Protein AF-A0A537FB95-F1 (afdb_monomer)

pLDDT: mean 81.76, std 17.13, range [34.06, 96.5]

Radius of gyration: 14.42 Å; Cα contacts (8 Å, |Δi|>4): 187; chains: 1; bounding box: 33×43×42 Å

Secondary structure (DSSP, 8-state):
--PPPPP--------SSHHHHHHHHHHH--TTEEEEEEETTEEEEEEE-SSS-EEEEEEEETT-TTHHHHHHHHHHTT-EEEEEETTEEEEEEEGGGTT-S-HHHHHHHHHHHHHHHHHHHS------

Mean predicted aligned error: 7.91 Å

Structure (mmCIF, N/CA/C/O backbone):
data_AF-A0A537FB95-F1
#
_entry.id   AF-A0A537FB95-F1
#
loop_
_atom_site.group_PDB
_atom_site.id
_atom_site.type_symbol
_atom_site.label_atom_id
_atom_site.label_alt_id
_atom_site.label_comp_id
_atom_site.label_asym_id
_atom_site.label_entity_id
_atom_site.label_seq_id
_atom_site.pdbx_PDB_ins_code
_atom_site.Cartn_x
_atom_site.Cartn_y
_atom_site.Cartn_z
_atom_site.occupancy
_atom_site.B_iso_or_equiv
_atom_site.auth_seq_id
_atom_site.auth_comp_id
_atom_site.auth_asym_id
_atom_site.auth_atom_id
_atom_site.pdbx_PDB_model_num
ATOM 1 N N . MET A 1 1 ? 10.065 -30.713 5.400 1.00 34.56 1 MET A N 1
ATOM 2 C CA . MET A 1 1 ? 9.321 -29.699 6.174 1.00 34.56 1 MET A CA 1
ATOM 3 C C . MET A 1 1 ? 9.896 -28.356 5.776 1.00 34.56 1 MET A C 1
ATOM 5 O O . MET A 1 1 ? 11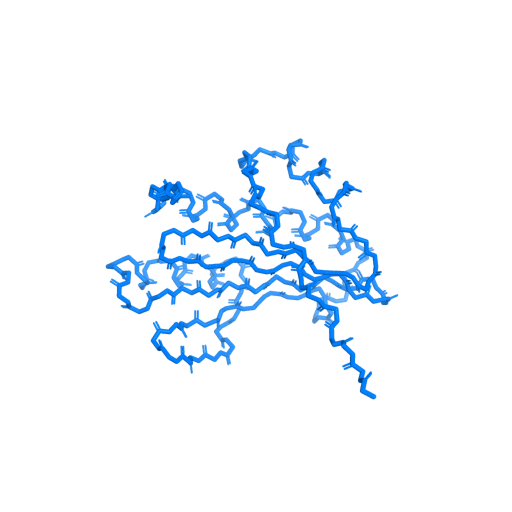.070 -28.134 6.027 1.00 34.56 1 MET A O 1
ATOM 9 N N . THR A 1 2 ? 9.142 -27.541 5.043 1.00 37.44 2 THR A N 1
ATOM 10 C CA . THR A 1 2 ? 9.628 -26.261 4.509 1.00 37.44 2 THR A CA 1
ATOM 11 C C . THR A 1 2 ? 9.070 -25.160 5.401 1.00 37.44 2 THR A C 1
ATOM 13 O O . THR A 1 2 ? 7.878 -24.866 5.331 1.00 37.44 2 THR A O 1
ATOM 16 N N . GLU A 1 3 ? 9.890 -24.610 6.298 1.00 35.88 3 GLU A N 1
ATOM 17 C CA . GLU A 1 3 ? 9.518 -23.422 7.072 1.00 35.88 3 GLU A CA 1
ATOM 18 C C . GLU A 1 3 ? 9.286 -22.257 6.102 1.00 35.88 3 GLU A C 1
ATOM 20 O O . GLU A 1 3 ? 10.181 -2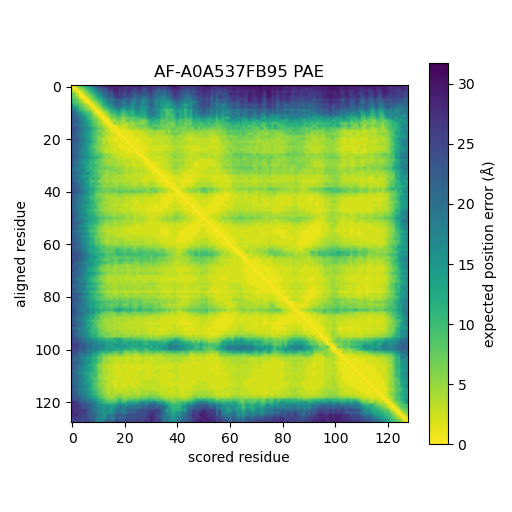1.860 5.355 1.00 35.88 3 GLU A O 1
ATOM 25 N N . LYS A 1 4 ? 8.054 -21.733 6.078 1.00 43.47 4 LYS A N 1
ATOM 26 C CA . LYS A 1 4 ? 7.747 -20.458 5.424 1.00 43.47 4 LYS A CA 1
ATOM 27 C C . LYS A 1 4 ? 8.562 -19.363 6.127 1.00 43.47 4 LYS A C 1
ATOM 29 O O . LYS A 1 4 ? 8.512 -19.310 7.358 1.00 43.47 4 LYS A O 1
ATOM 34 N N . PRO A 1 5 ? 9.261 -18.478 5.396 1.00 37.59 5 PRO A N 1
ATOM 35 C CA . PRO A 1 5 ? 9.923 -17.340 6.016 1.00 37.59 5 PRO A CA 1
ATOM 36 C C . PRO A 1 5 ? 8.860 -16.499 6.727 1.00 37.59 5 PRO A C 1
ATOM 38 O O . PRO A 1 5 ? 7.864 -16.099 6.121 1.00 37.59 5 PRO A O 1
ATOM 41 N N . ARG A 1 6 ? 9.035 -16.297 8.036 1.00 44.09 6 ARG A N 1
ATOM 42 C CA . ARG A 1 6 ? 8.198 -15.366 8.795 1.00 44.09 6 ARG A CA 1
ATOM 43 C C . ARG A 1 6 ? 8.489 -13.958 8.270 1.00 44.09 6 ARG A C 1
ATOM 45 O O . ARG A 1 6 ? 9.667 -13.633 8.120 1.00 44.09 6 ARG A O 1
ATOM 52 N N . PRO A 1 7 ? 7.464 -13.142 7.977 1.00 45.53 7 PRO A N 1
ATOM 53 C CA . PRO A 1 7 ? 7.691 -11.736 7.695 1.00 45.53 7 PRO A CA 1
ATOM 54 C C . PRO A 1 7 ? 8.378 -11.119 8.914 1.00 45.53 7 PRO A C 1
ATOM 56 O O . PRO A 1 7 ? 7.994 -11.381 10.057 1.00 45.53 7 PRO A O 1
ATOM 59 N N . ASP A 1 8 ? 9.442 -10.365 8.664 1.00 46.44 8 ASP A N 1
ATOM 60 C CA . ASP A 1 8 ? 10.161 -9.622 9.690 1.00 46.44 8 ASP A CA 1
ATOM 61 C C . ASP A 1 8 ? 9.203 -8.539 10.217 1.00 46.44 8 ASP A C 1
ATOM 63 O O . ASP A 1 8 ? 9.050 -7.470 9.626 1.00 46.44 8 ASP A O 1
ATOM 67 N N . ASN A 1 9 ? 8.466 -8.850 11.289 1.00 43.25 9 ASN A N 1
ATOM 68 C CA . ASN A 1 9 ? 7.465 -7.971 11.907 1.00 43.25 9 ASN A CA 1
ATOM 69 C C . ASN A 1 9 ? 8.149 -6.875 12.740 1.00 43.25 9 ASN A C 1
ATOM 71 O O . ASN A 1 9 ? 7.911 -6.719 13.939 1.00 43.25 9 ASN A O 1
ATOM 75 N N . ARG A 1 10 ? 9.047 -6.114 12.114 1.00 49.00 10 ARG A N 1
ATOM 76 C CA . ARG A 1 10 ? 9.677 -4.964 12.749 1.00 49.00 10 ARG A CA 1
ATOM 77 C C . ARG A 1 10 ? 8.677 -3.811 12.729 1.00 49.00 10 ARG A C 1
ATOM 79 O O . ARG A 1 10 ? 8.295 -3.334 11.667 1.00 49.00 10 ARG A O 1
ATOM 86 N N . LEU A 1 11 ? 8.247 -3.368 13.909 1.00 49.16 11 LEU A N 1
ATOM 87 C CA . LEU A 1 11 ? 7.416 -2.173 14.057 1.00 49.16 11 LEU A CA 1
ATOM 88 C C . LEU A 1 11 ? 8.256 -0.950 13.669 1.00 49.16 11 LEU A C 1
ATOM 90 O O . LEU A 1 11 ? 9.051 -0.457 14.468 1.00 49.16 11 LEU A O 1
ATOM 94 N N . VAL A 1 12 ? 8.129 -0.496 12.423 1.00 56.56 12 VAL A N 1
ATOM 95 C CA . VAL A 1 12 ? 8.814 0.707 11.946 1.00 56.56 12 VAL A CA 1
ATOM 96 C C . VAL A 1 12 ? 7.873 1.896 12.090 1.00 56.56 12 VAL A C 1
ATOM 98 O O . VAL A 1 12 ? 6.834 1.971 11.439 1.00 56.56 12 VAL A O 1
ATOM 101 N N . GLN A 1 13 ? 8.239 2.841 12.954 1.00 62.62 13 GLN A N 1
ATOM 102 C CA . GLN A 1 13 ? 7.624 4.163 12.954 1.00 62.62 13 GLN A CA 1
ATOM 103 C C . GLN A 1 13 ? 8.288 4.987 11.858 1.00 62.62 13 GLN A C 1
ATOM 105 O O . GLN A 1 13 ? 9.461 5.335 11.975 1.00 62.62 13 GLN A O 1
ATOM 110 N N . ILE A 1 14 ? 7.542 5.272 10.793 1.00 67.12 14 ILE A N 1
ATOM 111 C CA . ILE A 1 14 ? 8.014 6.139 9.717 1.00 67.12 14 ILE A CA 1
ATOM 112 C C . ILE A 1 14 ? 7.298 7.480 9.867 1.00 67.12 14 ILE A C 1
ATOM 114 O O . ILE A 1 14 ? 6.067 7.533 9.737 1.00 67.12 14 ILE A O 1
ATOM 118 N N . PRO A 1 15 ? 8.027 8.560 10.181 1.00 75.00 15 PRO A N 1
ATOM 119 C CA . PRO A 1 15 ? 7.483 9.901 10.062 1.00 75.00 15 PRO A CA 1
ATOM 120 C C . PRO A 1 15 ? 6.961 10.122 8.630 1.00 75.00 15 PRO A C 1
ATOM 122 O O . PRO A 1 15 ? 7.607 9.685 7.676 1.00 75.00 15 PRO A O 1
ATOM 125 N N . PRO A 1 16 ? 5.798 10.770 8.447 1.00 75.81 16 PRO A N 1
ATOM 126 C CA . PRO A 1 16 ? 5.190 10.975 7.137 1.00 75.81 16 PRO A CA 1
ATOM 127 C C . PRO A 1 16 ? 5.859 12.171 6.442 1.00 75.81 16 PRO A C 1
ATOM 129 O O . PRO A 1 16 ? 5.197 13.139 6.070 1.00 75.81 16 PRO A O 1
ATOM 132 N N . ASP A 1 17 ? 7.184 12.143 6.326 1.00 85.25 17 ASP A N 1
ATOM 133 C CA . ASP A 1 17 ? 7.965 13.130 5.592 1.00 85.25 17 ASP A CA 1
ATOM 134 C C . ASP A 1 17 ? 8.754 12.452 4.462 1.00 85.25 17 ASP A C 1
ATOM 136 O O . ASP A 1 17 ? 9.161 11.296 4.608 1.00 85.25 17 ASP A O 1
ATOM 140 N N . PRO A 1 18 ? 8.984 13.144 3.333 1.00 82.56 18 PRO A N 1
ATOM 141 C CA . PRO A 1 18 ? 9.613 12.535 2.165 1.00 82.56 18 PRO A CA 1
ATOM 142 C C . PRO A 1 18 ? 10.971 11.881 2.455 1.00 82.56 18 PRO A C 1
ATOM 144 O O . PRO A 1 18 ? 11.228 10.782 1.975 1.00 82.56 18 PRO A O 1
ATOM 147 N N . ALA A 1 19 ? 11.823 12.509 3.273 1.00 85.69 19 ALA A N 1
ATOM 148 C CA . ALA A 1 19 ? 13.166 11.996 3.538 1.00 85.69 19 ALA A CA 1
ATOM 149 C C . ALA A 1 19 ? 13.127 10.700 4.361 1.00 85.69 19 ALA A C 1
ATOM 151 O O . ALA A 1 19 ? 13.868 9.757 4.073 1.00 85.69 19 ALA A O 1
ATOM 152 N N . SER A 1 20 ? 12.233 10.627 5.349 1.00 86.56 20 SER A N 1
ATOM 153 C CA . SER A 1 20 ? 12.001 9.411 6.130 1.00 86.56 20 SER A CA 1
ATOM 154 C C . SER A 1 20 ? 11.446 8.273 5.275 1.00 86.56 20 SER A C 1
ATOM 156 O O . SER A 1 20 ? 11.871 7.130 5.444 1.00 86.56 20 SER A O 1
ATOM 158 N N . ILE A 1 21 ? 10.541 8.571 4.335 1.00 86.69 21 ILE A N 1
ATOM 159 C CA . ILE A 1 21 ? 9.975 7.574 3.416 1.00 86.69 21 ILE A CA 1
ATOM 160 C C . ILE A 1 21 ? 11.043 7.017 2.484 1.00 86.69 21 ILE A C 1
ATOM 162 O O . ILE A 1 21 ? 11.206 5.799 2.429 1.00 86.69 21 ILE A O 1
ATOM 166 N N . THR A 1 22 ? 11.802 7.878 1.804 1.00 86.75 22 THR A N 1
ATOM 167 C CA . THR A 1 22 ? 12.880 7.440 0.909 1.00 86.75 22 THR A CA 1
ATOM 168 C C . THR A 1 22 ? 13.914 6.612 1.677 1.00 86.75 22 THR A C 1
ATOM 170 O O . THR A 1 22 ? 14.263 5.512 1.256 1.00 86.75 22 THR A O 1
ATOM 173 N N . SER A 1 23 ? 14.335 7.069 2.863 1.00 88.50 23 SER A N 1
ATOM 174 C CA . SER A 1 23 ? 15.266 6.323 3.720 1.00 88.50 23 SER A CA 1
ATOM 175 C C . SER A 1 23 ? 14.708 4.958 4.140 1.00 88.50 23 SER A C 1
ATOM 177 O O . SER A 1 23 ? 15.399 3.941 4.065 1.00 88.50 23 SER A O 1
ATOM 179 N N . PHE A 1 24 ? 13.436 4.891 4.539 1.00 87.75 24 PHE A N 1
ATOM 180 C CA . PHE A 1 24 ? 12.778 3.630 4.874 1.00 87.75 24 PHE A CA 1
ATOM 181 C C . PHE A 1 24 ? 12.731 2.673 3.679 1.00 87.75 24 PHE A C 1
ATOM 183 O O . PHE A 1 24 ? 13.095 1.505 3.816 1.00 87.75 24 PHE A O 1
ATOM 190 N N . VAL A 1 25 ? 12.324 3.168 2.511 1.00 86.94 25 VAL A N 1
ATOM 191 C CA . VAL A 1 25 ? 12.241 2.390 1.274 1.00 86.94 25 VAL A CA 1
ATOM 192 C C . VAL A 1 25 ? 13.609 1.813 0.910 1.00 86.94 25 VAL A C 1
ATOM 194 O O . VAL A 1 25 ? 13.724 0.612 0.672 1.00 86.94 25 VAL A O 1
ATOM 197 N N . GLU A 1 26 ? 14.662 2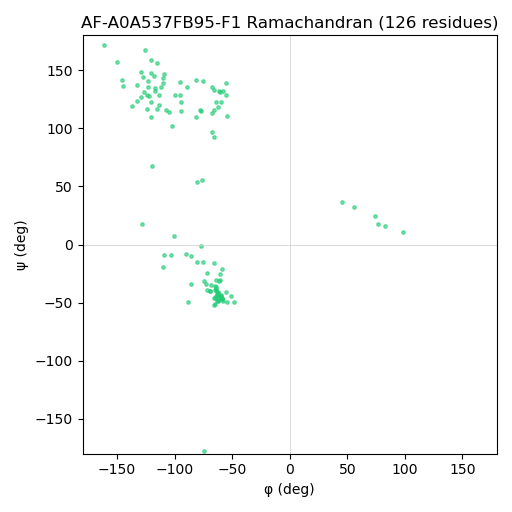.627 0.952 1.00 88.31 26 GLU A N 1
ATOM 198 C CA . GLU A 1 26 ? 16.024 2.207 0.608 1.00 88.31 26 GLU A CA 1
ATOM 199 C C . GLU A 1 26 ? 16.632 1.222 1.608 1.00 88.31 26 GLU A C 1
ATOM 201 O O . GLU A 1 26 ? 17.391 0.328 1.228 1.00 88.31 26 GLU A O 1
ATOM 206 N N . THR A 1 27 ? 16.306 1.367 2.892 1.00 87.31 27 THR A N 1
ATOM 207 C CA . THR A 1 27 ? 16.882 0.528 3.951 1.00 87.31 27 THR A CA 1
ATOM 208 C C . THR A 1 27 ? 16.127 -0.778 4.158 1.00 87.31 27 THR A C 1
ATOM 210 O O . THR A 1 27 ? 16.744 -1.795 4.489 1.00 87.31 27 THR A O 1
ATOM 213 N N . SER A 1 28 ? 14.806 -0.761 3.980 1.00 84.88 28 SER A N 1
ATOM 214 C CA . SER A 1 28 ? 13.919 -1.835 4.438 1.00 84.88 28 SER A CA 1
ATOM 215 C C . SER A 1 28 ? 13.323 -2.656 3.301 1.00 84.88 28 SER A C 1
ATOM 217 O O . SER A 1 28 ? 12.900 -3.784 3.543 1.00 84.88 28 SER A O 1
ATOM 219 N N . ILE A 1 29 ? 13.302 -2.137 2.069 1.00 87.44 29 ILE A N 1
ATOM 220 C CA . ILE A 1 29 ? 12.627 -2.793 0.949 1.00 87.44 29 ILE A CA 1
ATOM 221 C C . ILE A 1 29 ? 13.646 -3.210 -0.104 1.00 87.44 29 ILE A C 1
ATOM 223 O O . ILE A 1 29 ? 14.329 -2.402 -0.726 1.00 87.44 29 ILE A O 1
ATOM 227 N N . ARG A 1 30 ? 13.736 -4.522 -0.313 1.00 90.62 30 ARG A N 1
ATOM 228 C CA . ARG A 1 30 ? 14.559 -5.150 -1.351 1.00 90.62 30 ARG A CA 1
ATOM 229 C C . ARG A 1 30 ? 13.679 -5.877 -2.375 1.00 90.62 30 ARG A C 1
ATOM 231 O O . ARG A 1 30 ? 12.576 -6.299 -2.024 1.00 90.62 30 ARG A O 1
ATOM 238 N N . PRO A 1 31 ? 14.157 -6.095 -3.611 1.00 91.69 31 PRO A N 1
ATOM 239 C CA . PRO A 1 31 ? 13.427 -6.892 -4.591 1.00 91.69 31 PRO A CA 1
ATOM 240 C C . PRO A 1 31 ? 13.077 -8.293 -4.073 1.00 91.69 31 PRO A C 1
ATOM 242 O O . PRO A 1 31 ? 13.937 -9.026 -3.580 1.00 91.69 31 PRO A O 1
ATOM 245 N N . GLY A 1 32 ? 11.805 -8.668 -4.187 1.00 89.94 32 GLY A N 1
ATOM 246 C CA . GLY A 1 32 ? 11.246 -9.911 -3.659 1.00 89.94 32 GLY A CA 1
ATOM 247 C C . GLY A 1 32 ? 10.996 -9.923 -2.147 1.00 89.94 32 GLY A C 1
ATOM 248 O O . GLY A 1 32 ? 10.874 -11.011 -1.583 1.00 89.94 32 GLY A O 1
ATOM 249 N N . SER A 1 33 ? 10.942 -8.762 -1.489 1.00 87.50 33 SER A N 1
ATOM 250 C CA . SER A 1 33 ? 10.672 -8.645 -0.050 1.00 87.50 33 SER A CA 1
ATOM 251 C C . SER A 1 33 ? 9.427 -7.811 0.237 1.00 87.50 33 SER A C 1
ATOM 253 O O . SER A 1 33 ? 8.983 -7.016 -0.594 1.00 87.50 33 SER A O 1
ATOM 255 N N . SER A 1 34 ? 8.866 -8.006 1.429 1.00 87.69 34 SER A N 1
ATOM 256 C CA . SER A 1 34 ? 7.714 -7.260 1.925 1.00 87.69 34 SER A CA 1
ATOM 257 C C . SER A 1 34 ? 7.996 -6.670 3.298 1.00 87.69 34 SER A C 1
ATOM 259 O O . SER A 1 34 ? 8.583 -7.349 4.141 1.00 87.69 34 SER A O 1
ATOM 261 N N . VAL A 1 35 ? 7.476 -5.477 3.556 1.00 89.56 35 VAL A N 1
ATOM 262 C CA . VAL A 1 35 ? 7.422 -4.878 4.892 1.00 89.56 35 VAL A CA 1
ATOM 263 C C . VAL A 1 35 ? 5.967 -4.665 5.285 1.00 89.56 35 VAL A C 1
ATOM 265 O O . VAL A 1 35 ? 5.125 -4.371 4.437 1.00 89.56 35 VAL A O 1
ATOM 268 N N . MET A 1 36 ? 5.656 -4.828 6.568 1.00 87.50 36 MET A N 1
ATOM 269 C CA . MET A 1 36 ? 4.324 -4.594 7.115 1.00 87.50 36 MET A CA 1
ATOM 270 C C . MET A 1 36 ? 4.390 -3.570 8.247 1.00 87.50 36 MET A C 1
ATOM 272 O O . MET A 1 36 ? 5.246 -3.650 9.123 1.00 87.50 36 MET A O 1
ATOM 276 N N . LEU A 1 37 ? 3.460 -2.624 8.230 1.00 85.81 37 LEU A N 1
ATOM 277 C CA . LEU A 1 37 ? 3.244 -1.606 9.246 1.00 85.81 37 LEU A CA 1
ATOM 278 C C . LEU A 1 37 ? 1.856 -1.826 9.849 1.00 85.81 37 LEU A C 1
ATOM 280 O O . LEU A 1 37 ? 0.874 -2.004 9.125 1.00 85.81 37 LEU A O 1
ATOM 284 N N . ALA A 1 38 ? 1.769 -1.819 11.174 1.00 85.38 38 ALA A N 1
ATOM 285 C CA . ALA A 1 38 ? 0.515 -1.981 11.899 1.00 85.38 38 ALA A CA 1
ATOM 286 C C . ALA A 1 38 ? 0.119 -0.666 12.583 1.00 85.38 38 ALA A C 1
ATOM 288 O O . ALA A 1 38 ? 0.954 0.025 13.165 1.00 85.38 38 ALA A O 1
ATOM 289 N N . PHE A 1 39 ? -1.170 -0.349 12.524 1.00 82.56 39 PHE A N 1
ATOM 290 C CA . PHE A 1 39 ? -1.827 0.786 13.168 1.00 82.56 39 PHE A CA 1
ATOM 291 C C . PHE A 1 39 ? -2.996 0.260 14.012 1.00 82.56 39 PHE A C 1
ATOM 293 O O . PHE A 1 39 ? -3.404 -0.888 13.858 1.00 82.56 39 PHE A O 1
ATOM 300 N N . SER A 1 40 ? -3.563 1.098 14.888 1.00 77.56 40 SER A N 1
ATOM 301 C CA . SER A 1 40 ? -4.653 0.691 15.797 1.00 77.56 40 SER A CA 1
ATOM 302 C C . SER A 1 40 ? -5.821 0.002 15.080 1.00 77.56 40 SER A C 1
ATOM 304 O O . SER A 1 40 ? -6.301 -1.041 15.513 1.00 77.56 40 SER A O 1
ATOM 306 N N . GLU A 1 41 ? -6.241 0.568 13.946 1.00 83.62 41 GLU A N 1
ATOM 307 C CA . GLU A 1 41 ? -7.400 0.101 13.178 1.00 83.62 41 GLU A CA 1
ATOM 308 C C . GLU A 1 41 ? -7.067 -0.121 11.695 1.00 83.62 41 GLU A C 1
ATOM 310 O O . GLU A 1 41 ? -7.963 -0.163 10.847 1.00 83.62 41 GLU A O 1
ATOM 315 N N . ALA A 1 42 ? -5.775 -0.228 11.371 1.00 87.75 42 ALA A N 1
ATOM 316 C CA . ALA A 1 42 ? -5.312 -0.414 10.005 1.00 87.75 42 ALA A CA 1
ATOM 317 C C . ALA A 1 42 ? -4.004 -1.209 9.935 1.00 87.75 42 ALA A C 1
ATOM 319 O O . ALA A 1 42 ? -3.203 -1.223 10.863 1.00 87.75 42 ALA A O 1
ATOM 320 N N . THR A 1 43 ? -3.748 -1.832 8.795 1.00 90.25 43 THR A N 1
ATOM 321 C CA . THR A 1 43 ? -2.458 -2.424 8.447 1.00 90.25 43 THR A CA 1
ATOM 322 C C . THR A 1 43 ? -2.044 -1.935 7.070 1.00 90.25 43 THR A C 1
ATOM 324 O O . THR A 1 43 ? -2.889 -1.664 6.222 1.00 90.25 43 THR A O 1
ATOM 327 N N . MET A 1 44 ? -0.745 -1.806 6.842 1.00 91.56 44 MET A N 1
ATOM 328 C CA . MET A 1 44 ? -0.175 -1.477 5.545 1.00 91.56 44 MET A CA 1
ATOM 329 C C . MET A 1 44 ? 0.917 -2.490 5.229 1.00 91.56 44 MET A C 1
ATOM 331 O O . MET A 1 44 ? 1.822 -2.684 6.029 1.00 91.56 44 MET A O 1
ATOM 335 N N . SER A 1 45 ? 0.854 -3.131 4.072 1.00 92.44 45 SER A N 1
ATOM 336 C CA . SER A 1 45 ? 1.910 -3.998 3.565 1.00 92.44 45 SER A CA 1
ATOM 337 C C . SER A 1 45 ? 2.463 -3.418 2.276 1.00 92.44 45 SER A C 1
ATOM 339 O O . SER A 1 45 ? 1.706 -2.988 1.412 1.00 92.44 45 SER A O 1
ATOM 341 N N . ILE A 1 46 ? 3.783 -3.388 2.160 1.00 93.62 46 ILE A N 1
ATOM 342 C CA . ILE A 1 46 ? 4.493 -2.883 0.992 1.00 93.62 46 ILE A CA 1
ATOM 343 C C . ILE A 1 46 ? 5.338 -4.028 0.470 1.00 93.62 46 ILE A C 1
ATOM 345 O O . ILE A 1 46 ? 6.151 -4.585 1.206 1.00 93.62 46 ILE A O 1
ATOM 349 N N . PHE A 1 47 ? 5.135 -4.386 -0.786 1.00 93.69 47 PHE A N 1
ATOM 350 C CA . PHE A 1 47 ? 5.843 -5.456 -1.461 1.00 93.69 47 PHE A CA 1
ATOM 351 C C . PHE A 1 47 ? 6.508 -4.902 -2.714 1.00 93.69 47 PHE A C 1
ATOM 353 O O . PHE A 1 47 ? 5.851 -4.258 -3.529 1.00 93.69 47 PHE A O 1
ATOM 360 N N . LEU A 1 48 ? 7.804 -5.165 -2.852 1.00 93.75 48 LEU A N 1
ATOM 361 C CA . LEU A 1 48 ? 8.537 -4.963 -4.093 1.00 93.75 48 LEU A CA 1
ATOM 362 C C . LEU A 1 48 ? 8.814 -6.341 -4.669 1.00 93.75 48 LEU A C 1
ATOM 364 O O . LEU A 1 48 ? 9.520 -7.142 -4.049 1.00 93.75 48 LEU A O 1
ATOM 368 N N . ASP A 1 49 ? 8.255 -6.637 -5.833 1.00 91.62 49 ASP A N 1
ATOM 369 C CA . ASP A 1 49 ? 8.486 -7.918 -6.476 1.00 91.62 49 ASP A CA 1
ATOM 370 C C . ASP A 1 49 ? 9.895 -8.005 -7.097 1.00 91.62 49 ASP A C 1
ATOM 372 O O . ASP A 1 49 ? 10.745 -7.124 -6.942 1.00 91.62 49 ASP A O 1
ATOM 376 N N . ARG A 1 50 ? 10.199 -9.127 -7.755 1.00 92.12 50 ARG A N 1
ATOM 377 C CA . ARG A 1 50 ? 11.513 -9.324 -8.389 1.00 92.12 50 ARG A CA 1
ATOM 378 C C . ARG A 1 50 ? 11.638 -8.648 -9.754 1.00 92.12 50 ARG A C 1
ATOM 380 O O . ARG A 1 50 ? 12.756 -8.548 -10.251 1.00 92.12 50 ARG A O 1
ATOM 387 N N . THR A 1 51 ? 10.528 -8.235 -10.358 1.00 89.50 51 THR A N 1
ATOM 388 C CA . THR A 1 51 ? 10.483 -7.537 -11.648 1.00 89.50 51 THR A CA 1
ATOM 389 C C . THR A 1 51 ? 10.552 -6.018 -11.497 1.00 89.50 51 THR A C 1
ATOM 391 O O . THR A 1 51 ? 10.792 -5.332 -12.484 1.0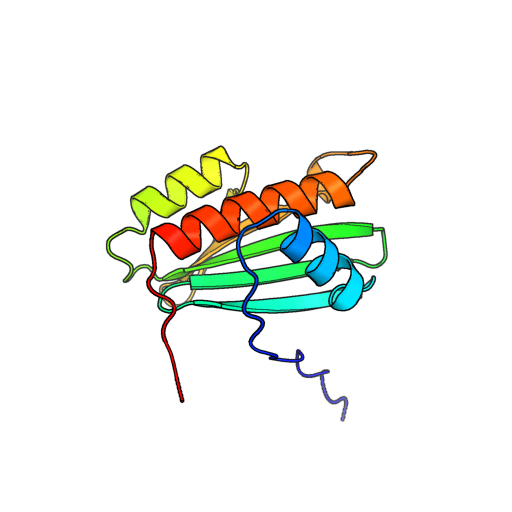0 89.50 51 THR A O 1
ATOM 394 N N . GLY A 1 52 ? 10.467 -5.504 -10.266 1.00 89.44 52 GLY A N 1
ATOM 395 C CA . GLY A 1 52 ? 10.560 -4.079 -9.950 1.00 89.44 52 GLY A CA 1
ATOM 396 C C . GLY A 1 52 ? 9.200 -3.406 -9.761 1.00 89.44 52 GLY A C 1
ATOM 397 O O . GLY A 1 52 ? 9.140 -2.176 -9.681 1.00 89.44 52 GLY A O 1
ATOM 398 N N . ASP A 1 53 ? 8.127 -4.194 -9.673 1.00 91.88 53 ASP A N 1
ATOM 399 C CA . ASP A 1 53 ? 6.790 -3.692 -9.419 1.00 91.88 53 ASP A CA 1
ATOM 400 C C . ASP A 1 53 ? 6.486 -3.606 -7.929 1.00 91.88 53 ASP A C 1
ATOM 402 O O . ASP A 1 53 ? 6.743 -4.509 -7.126 1.00 91.88 53 ASP A O 1
ATOM 406 N N . TRP A 1 54 ? 5.895 -2.476 -7.574 1.00 94.25 54 TRP A N 1
ATOM 407 C CA . TRP A 1 54 ? 5.486 -2.141 -6.229 1.00 94.25 54 TRP A CA 1
ATOM 408 C C . TRP A 1 54 ? 4.026 -2.500 -6.036 1.00 94.25 54 TRP A C 1
ATOM 410 O O . TRP A 1 54 ? 3.186 -2.256 -6.901 1.00 94.25 54 TRP A O 1
ATOM 420 N N . THR A 1 55 ? 3.712 -3.043 -4.869 1.00 94.94 55 THR A N 1
ATOM 421 C CA . THR A 1 55 ? 2.347 -3.277 -4.415 1.00 94.94 55 THR A CA 1
ATOM 422 C C . THR A 1 55 ? 2.210 -2.766 -2.992 1.00 94.94 55 THR A C 1
ATOM 424 O O . THR A 1 55 ? 2.949 -3.185 -2.103 1.00 94.94 55 THR A O 1
ATOM 427 N N . ILE A 1 56 ? 1.258 -1.866 -2.770 1.00 95.31 56 ILE A N 1
ATOM 428 C CA . ILE A 1 56 ? 0.914 -1.344 -1.450 1.00 95.31 56 ILE A CA 1
ATOM 429 C C . ILE A 1 56 ? -0.491 -1.838 -1.129 1.00 95.31 56 ILE A C 1
ATOM 431 O O . ILE A 1 56 ? -1.441 -1.551 -1.853 1.00 95.31 56 ILE A O 1
ATOM 435 N N . THR A 1 57 ? -0.616 -2.594 -0.047 1.00 95.69 57 THR A N 1
ATOM 436 C CA . THR A 1 57 ? -1.883 -3.123 0.456 1.00 95.69 57 THR A CA 1
ATOM 437 C C . THR A 1 57 ? -2.223 -2.447 1.771 1.00 95.69 57 THR A C 1
ATOM 439 O O . THR A 1 57 ? -1.370 -2.321 2.641 1.00 95.69 57 THR A O 1
ATOM 442 N N . LEU A 1 58 ? -3.472 -2.039 1.932 1.00 94.94 58 LEU A N 1
ATOM 443 C CA . LEU A 1 58 ? -3.999 -1.396 3.125 1.00 94.94 58 LEU A CA 1
ATOM 444 C C . LEU A 1 58 ? -5.192 -2.184 3.636 1.00 94.94 58 LEU A C 1
ATOM 446 O O . LEU A 1 58 ? -6.198 -2.267 2.947 1.00 94.94 58 LEU A O 1
ATOM 450 N N . GLY A 1 59 ? -5.098 -2.749 4.833 1.00 94.38 59 GLY A N 1
ATOM 451 C CA . GLY A 1 59 ? -6.242 -3.328 5.527 1.00 94.38 59 GLY A CA 1
ATOM 452 C C . GLY A 1 59 ? -6.834 -2.297 6.475 1.00 94.38 59 GLY A C 1
ATOM 453 O O . GLY A 1 59 ? -6.123 -1.819 7.350 1.00 94.38 59 GLY A O 1
ATOM 454 N N . LEU A 1 60 ? -8.112 -1.959 6.334 1.00 93.06 60 LEU A N 1
ATOM 455 C CA . LEU A 1 60 ? -8.829 -1.082 7.258 1.00 93.06 60 LEU A CA 1
ATOM 456 C C . LEU A 1 60 ? -9.918 -1.874 7.980 1.00 93.06 60 LEU A C 1
ATOM 458 O O . LEU A 1 60 ? -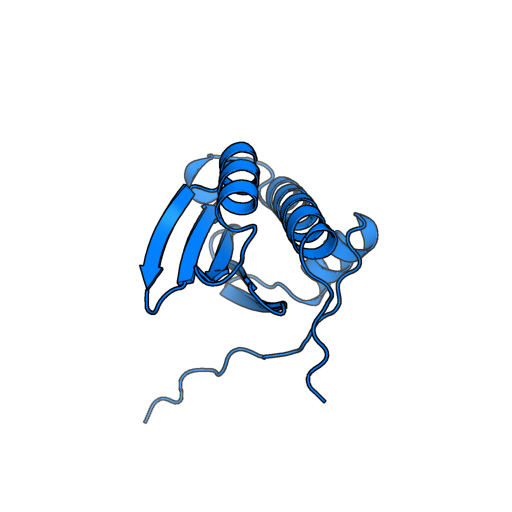10.728 -2.541 7.334 1.00 93.06 60 LEU A O 1
ATOM 462 N N . SER A 1 61 ? -9.963 -1.799 9.309 1.00 90.50 61 SER A N 1
ATOM 463 C CA . SER A 1 61 ? -11.016 -2.478 10.067 1.00 90.50 61 SER A CA 1
ATOM 464 C C . SER A 1 61 ? -12.380 -1.836 9.801 1.00 90.50 61 SER A C 1
ATOM 466 O O . SER A 1 61 ? -12.524 -0.618 9.880 1.00 90.50 61 SER A O 1
ATOM 468 N N . THR A 1 62 ? -13.419 -2.646 9.583 1.00 88.94 62 THR A N 1
ATOM 469 C CA . THR A 1 62 ? -14.811 -2.173 9.466 1.00 88.94 62 THR A CA 1
ATOM 470 C C . THR A 1 62 ? -15.345 -1.577 10.769 1.00 88.94 62 THR A C 1
ATOM 472 O O . THR A 1 62 ? -16.336 -0.851 10.754 1.00 88.94 62 THR A O 1
ATOM 475 N N . LYS A 1 63 ? -14.672 -1.839 11.898 1.00 87.06 63 LYS A N 1
ATOM 476 C CA . LYS A 1 63 ? -14.967 -1.223 13.200 1.00 87.06 63 LYS A CA 1
ATOM 477 C C . LYS A 1 63 ? -14.474 0.222 13.295 1.00 87.06 63 LYS A C 1
ATOM 479 O O . LYS A 1 63 ? -14.913 0.942 14.190 1.00 87.06 63 LYS A O 1
ATOM 484 N N . ASN A 1 64 ? -13.601 0.651 12.381 1.00 82.06 64 ASN A N 1
ATOM 485 C CA . ASN A 1 64 ? -13.113 2.020 12.343 1.00 82.06 64 ASN A CA 1
ATOM 486 C C . ASN A 1 64 ? -14.271 2.967 12.002 1.00 82.06 64 ASN A C 1
ATOM 488 O O . ASN A 1 64 ? -14.822 2.945 10.902 1.00 82.06 64 ASN A O 1
ATOM 492 N N . SER A 1 65 ? -14.626 3.848 12.936 1.00 83.69 65 SER A N 1
ATOM 493 C CA . SER A 1 65 ? -15.709 4.828 12.745 1.00 83.69 65 SER A CA 1
ATOM 494 C C . SER A 1 65 ? -15.498 5.771 11.547 1.00 83.69 65 SER A C 1
ATOM 496 O O . SER A 1 65 ? -16.456 6.348 11.034 1.00 83.69 65 SER A O 1
ATOM 498 N N . ARG A 1 66 ? -14.253 5.921 11.080 1.00 85.81 66 ARG A N 1
ATOM 499 C CA . ARG A 1 66 ? -13.849 6.761 9.941 1.00 85.81 66 ARG A CA 1
ATOM 500 C C . ARG A 1 66 ? -13.635 5.960 8.660 1.00 85.81 66 ARG A C 1
ATOM 502 O O . ARG A 1 66 ? -13.189 6.533 7.667 1.00 85.81 66 ARG A O 1
ATOM 509 N N . MET A 1 67 ? -13.972 4.671 8.662 1.00 87.38 67 MET A N 1
ATOM 510 C CA . MET A 1 67 ? -13.742 3.744 7.558 1.00 87.38 67 MET A CA 1
ATOM 511 C C . MET A 1 67 ? -14.192 4.298 6.202 1.00 87.38 67 MET A C 1
ATOM 513 O O . MET A 1 67 ? -13.411 4.310 5.258 1.00 87.38 67 MET A O 1
ATOM 517 N N . SER A 1 68 ? -15.414 4.830 6.105 1.00 86.50 68 SER A N 1
ATOM 518 C CA . SER A 1 68 ? -15.941 5.363 4.840 1.00 86.50 68 SER A CA 1
ATOM 519 C C . SER A 1 68 ? -15.152 6.571 4.320 1.00 86.50 68 SER A C 1
ATOM 521 O O . SER A 1 68 ? -14.957 6.708 3.118 1.00 86.50 68 SER A O 1
ATOM 523 N N . SER A 1 69 ? -14.674 7.437 5.220 1.00 89.44 69 SER A N 1
ATOM 524 C CA . SER A 1 69 ? -13.852 8.599 4.854 1.00 89.44 69 SER A CA 1
ATOM 525 C C . SER A 1 69 ? -12.445 8.180 4.426 1.00 89.44 69 SER A C 1
ATOM 527 O O . SER A 1 69 ? -11.895 8.728 3.472 1.00 89.44 69 SER A O 1
ATOM 529 N N . LEU A 1 70 ? -11.868 7.186 5.106 1.00 90.69 70 LEU A N 1
ATOM 530 C CA . LEU A 1 70 ? -10.574 6.613 4.743 1.00 90.69 70 LEU A CA 1
ATOM 531 C C . LEU A 1 70 ? -10.636 5.904 3.391 1.00 90.69 70 LEU A C 1
ATOM 533 O O . LEU A 1 70 ? -9.774 6.139 2.553 1.00 90.69 70 LEU A O 1
ATOM 537 N N . ALA A 1 71 ? -11.670 5.095 3.163 1.00 91.44 71 ALA A N 1
ATOM 538 C CA . ALA A 1 71 ? -11.905 4.418 1.894 1.00 91.44 71 ALA A CA 1
ATOM 539 C C . ALA A 1 71 ? -11.948 5.414 0.726 1.00 91.44 71 ALA A C 1
ATOM 541 O O . ALA A 1 71 ? -11.196 5.247 -0.228 1.00 91.44 71 ALA A O 1
ATOM 542 N N . GLY A 1 72 ? -12.733 6.492 0.846 1.00 92.06 72 GLY A N 1
ATOM 543 C CA . GLY A 1 72 ? -12.811 7.526 -0.192 1.00 92.06 72 GLY A CA 1
ATOM 544 C C . GLY A 1 72 ? -11.462 8.197 -0.476 1.00 92.06 72 GLY A C 1
ATOM 545 O O . GLY A 1 72 ? -11.065 8.314 -1.630 1.00 92.06 72 GLY A O 1
ATOM 546 N N . GLN A 1 73 ? -10.702 8.559 0.563 1.00 93.44 73 GLN A N 1
ATOM 547 C CA . GLN A 1 73 ? -9.368 9.152 0.384 1.00 93.44 73 GLN A CA 1
ATOM 548 C C . GLN A 1 73 ? -8.369 8.180 -0.266 1.00 93.44 73 GLN A C 1
ATOM 550 O O . GLN A 1 73 ? -7.519 8.600 -1.048 1.00 93.44 73 GLN A O 1
ATOM 555 N N . LEU A 1 74 ? -8.446 6.882 0.041 1.00 93.81 74 LEU A N 1
ATOM 556 C CA . LEU A 1 74 ? -7.601 5.872 -0.603 1.00 93.81 74 LEU A CA 1
ATOM 557 C C . LEU A 1 74 ? -7.979 5.667 -2.073 1.00 93.81 74 LEU A C 1
ATOM 559 O O . LEU A 1 74 ? -7.092 5.567 -2.921 1.00 93.81 74 LEU A O 1
ATOM 563 N N . GLU A 1 75 ? -9.273 5.659 -2.385 1.00 93.69 75 GLU A N 1
ATOM 564 C CA . GLU A 1 75 ? -9.773 5.580 -3.760 1.00 93.69 75 GLU A CA 1
ATOM 565 C C . GLU A 1 75 ? -9.339 6.790 -4.598 1.00 93.69 75 GLU A C 1
ATOM 567 O O . GLU A 1 75 ? -8.869 6.619 -5.723 1.00 93.69 75 GLU A O 1
ATOM 572 N N . GLU A 1 76 ? -9.370 8.001 -4.034 1.00 93.75 76 GLU A N 1
ATOM 573 C CA . GLU A 1 76 ? -8.831 9.214 -4.672 1.00 93.75 76 GLU A CA 1
ATOM 574 C C . GLU A 1 76 ? -7.318 9.124 -4.935 1.00 93.75 76 GLU A C 1
ATOM 576 O O . GLU A 1 76 ? -6.814 9.658 -5.925 1.00 93.75 76 GLU A O 1
ATOM 581 N N . LEU A 1 77 ? -6.579 8.398 -4.091 1.00 91.88 77 LEU A N 1
ATOM 582 C CA . LEU A 1 77 ? -5.168 8.092 -4.321 1.00 91.88 77 LEU A CA 1
ATOM 583 C C . LEU A 1 77 ? -4.946 6.977 -5.354 1.00 91.88 77 LEU A C 1
ATOM 585 O O . LEU A 1 77 ? -3.793 6.678 -5.674 1.00 91.88 77 LEU A O 1
ATOM 589 N N . GLY A 1 78 ? -6.002 6.391 -5.914 1.00 92.25 78 GLY A N 1
ATOM 590 C CA . GLY A 1 78 ? -5.921 5.322 -6.905 1.00 92.25 78 GLY A CA 1
ATOM 591 C C . GLY A 1 78 ? -5.718 3.934 -6.302 1.00 92.25 78 GLY A C 1
ATOM 592 O O . GLY A 1 78 ? -5.330 3.016 -7.025 1.00 92.25 78 GLY A O 1
ATOM 593 N N . PHE A 1 79 ? -5.954 3.762 -4.998 1.00 94.69 79 PHE A N 1
ATOM 594 C CA . PHE A 1 79 ? -6.129 2.427 -4.438 1.00 94.69 79 PHE A CA 1
ATOM 595 C C . PHE A 1 79 ? -7.511 1.903 -4.819 1.00 94.69 79 PHE A C 1
ATOM 597 O O . PHE A 1 79 ? -8.495 2.632 -4.772 1.00 94.69 79 PHE A O 1
ATOM 604 N N . PHE A 1 80 ? -7.613 0.621 -5.139 1.00 93.56 80 PHE A N 1
ATOM 605 C CA . PHE A 1 80 ? -8.901 -0.022 -5.363 1.00 93.56 80 PHE A CA 1
ATOM 606 C C . PHE A 1 80 ? -9.218 -0.988 -4.230 1.00 93.56 80 PHE A C 1
ATOM 608 O O . PHE A 1 80 ? -8.329 -1.635 -3.675 1.00 93.56 80 PHE A O 1
ATOM 615 N N . ARG A 1 81 ? -10.501 -1.113 -3.893 1.00 94.62 81 ARG A N 1
ATOM 616 C CA . ARG A 1 81 ? -10.972 -2.123 -2.945 1.00 94.62 81 ARG A CA 1
ATOM 617 C C . ARG A 1 81 ? -10.793 -3.512 -3.557 1.00 94.62 81 ARG A C 1
ATOM 619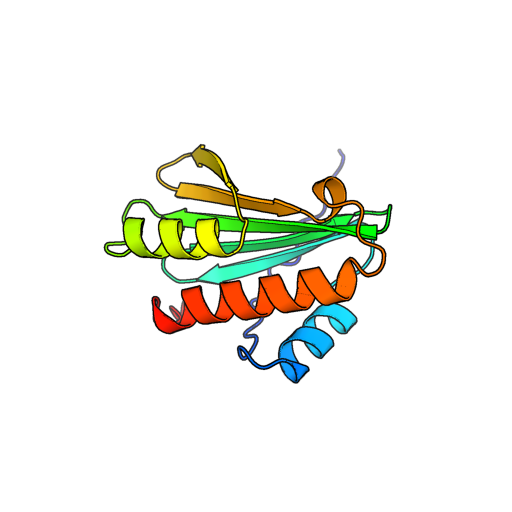 O O . ARG A 1 81 ? -11.452 -3.849 -4.536 1.00 94.62 81 ARG A O 1
ATOM 626 N N . ALA A 1 82 ? -9.896 -4.305 -2.983 1.00 93.06 82 ALA A N 1
ATOM 627 C CA . ALA A 1 82 ? -9.535 -5.625 -3.483 1.00 93.06 82 ALA A CA 1
ATOM 628 C C . ALA A 1 82 ? -10.440 -6.725 -2.913 1.00 93.06 82 ALA A C 1
ATOM 630 O O . ALA A 1 82 ? -10.956 -7.548 -3.663 1.00 93.06 82 ALA A O 1
ATOM 631 N N . THR A 1 83 ? -10.635 -6.750 -1.592 1.00 94.25 83 THR A N 1
ATOM 632 C CA . THR A 1 83 ? -11.472 -7.754 -0.915 1.00 94.25 83 THR A CA 1
ATOM 633 C C . THR A 1 83 ? -11.884 -7.285 0.481 1.00 94.25 83 THR A C 1
ATOM 635 O O . THR A 1 83 ? -11.392 -6.273 0.979 1.00 94.25 83 THR A O 1
ATOM 638 N N . GLU A 1 84 ? -12.783 -8.019 1.123 1.00 93.25 84 GLU A N 1
ATOM 639 C CA . GLU A 1 84 ? -13.097 -7.902 2.544 1.00 93.25 84 GLU A CA 1
ATOM 640 C C . GLU A 1 84 ? -12.966 -9.279 3.191 1.00 93.25 84 GLU A C 1
ATOM 642 O O . GLU A 1 84 ? -13.486 -10.258 2.658 1.00 93.25 84 GLU A O 1
ATOM 647 N N . ASP A 1 85 ? -12.256 -9.351 4.313 1.00 91.94 85 ASP A N 1
ATOM 648 C CA . ASP A 1 85 ? -12.044 -10.585 5.066 1.00 91.94 85 ASP A CA 1
ATOM 649 C C . ASP A 1 85 ? -12.001 -10.294 6.570 1.00 91.94 85 ASP A C 1
ATOM 651 O O . ASP A 1 85 ? -11.427 -9.294 6.998 1.00 91.94 85 ASP A O 1
ATOM 655 N N . GLU A 1 86 ? -12.668 -11.132 7.366 1.00 90.69 86 GLU A N 1
ATOM 656 C CA . GLU A 1 86 ? -12.736 -11.040 8.837 1.00 90.69 86 GLU A CA 1
ATOM 657 C C . GLU A 1 86 ? -13.008 -9.626 9.411 1.00 90.69 86 GLU A C 1
ATOM 659 O O . GLU A 1 86 ? -12.492 -9.235 10.459 1.00 90.69 86 GLU A O 1
ATOM 664 N N . GLY A 1 87 ? -13.845 -8.825 8.740 1.00 91.00 87 GLY A N 1
ATOM 665 C CA . GLY A 1 87 ? -14.141 -7.452 9.171 1.00 91.00 87 GLY A CA 1
ATOM 666 C C . GLY A 1 87 ? -12.999 -6.462 8.916 1.00 91.00 87 GLY A C 1
ATOM 667 O O . GLY A 1 87 ? -12.905 -5.430 9.583 1.00 91.00 87 GLY A O 1
ATOM 668 N N . THR A 1 88 ? -12.138 -6.764 7.950 1.00 93.19 88 THR A N 1
ATOM 669 C CA . THR A 1 88 ? -11.119 -5.873 7.396 1.00 93.19 88 THR A CA 1
ATOM 670 C C . THR A 1 88 ? -11.348 -5.737 5.898 1.00 93.19 88 THR A C 1
ATOM 672 O O . THR A 1 88 ? -11.437 -6.726 5.177 1.00 93.19 88 THR A O 1
ATOM 675 N N . VAL A 1 89 ? -11.429 -4.505 5.407 1.00 95.44 89 VAL A N 1
ATOM 676 C CA . VAL A 1 89 ? -11.483 -4.230 3.971 1.00 95.44 89 VAL A CA 1
ATO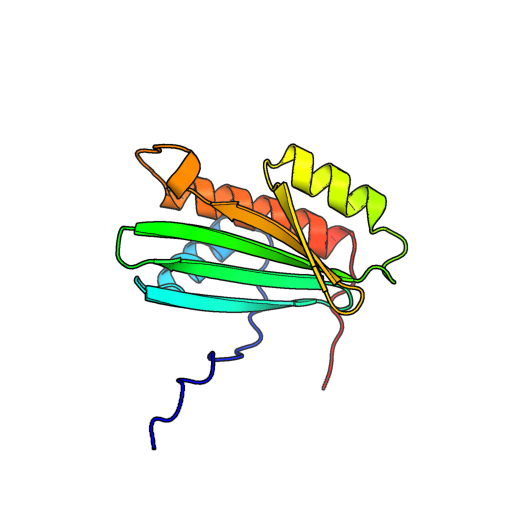M 677 C C . VAL A 1 89 ? -10.078 -3.921 3.486 1.00 95.44 89 VAL A C 1
ATOM 679 O O . VAL A 1 89 ? -9.398 -3.055 4.036 1.00 95.44 89 VAL A O 1
ATOM 682 N N . TYR A 1 90 ? -9.661 -4.615 2.436 1.00 95.44 90 TYR A N 1
ATOM 683 C CA . TYR A 1 90 ? -8.349 -4.472 1.835 1.00 95.44 90 TYR A CA 1
ATOM 684 C C . TYR A 1 90 ? -8.414 -3.596 0.590 1.00 95.44 90 TYR A 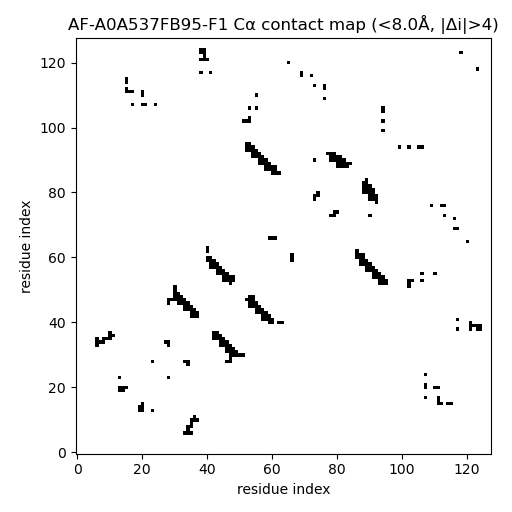C 1
ATOM 686 O O . TYR A 1 90 ? -9.197 -3.847 -0.328 1.00 95.44 90 TYR A O 1
ATOM 694 N N . PHE A 1 91 ? -7.548 -2.595 0.554 1.00 96.50 91 PHE A N 1
ATOM 695 C CA . PHE A 1 91 ? -7.296 -1.712 -0.573 1.00 96.50 91 PHE A CA 1
ATOM 696 C C . PHE A 1 91 ? -5.919 -2.008 -1.147 1.00 96.50 91 PHE A C 1
ATOM 698 O O . PHE A 1 91 ? -4.987 -2.301 -0.398 1.00 96.50 91 PHE A O 1
ATOM 705 N N . LEU A 1 92 ? -5.777 -1.921 -2.465 1.00 95.62 92 LEU A N 1
ATOM 706 C CA . LEU A 1 92 ? -4.532 -2.226 -3.152 1.00 95.62 92 LEU A CA 1
ATOM 707 C C . LEU A 1 92 ? -4.190 -1.139 -4.164 1.00 95.62 92 LEU A C 1
ATOM 709 O O . LEU A 1 92 ? -5.042 -0.676 -4.916 1.00 95.62 92 LEU A O 1
ATOM 713 N N . TRP A 1 93 ? -2.920 -0.762 -4.192 1.00 95.56 93 TRP A N 1
ATOM 714 C CA . TRP A 1 93 ? -2.308 0.004 -5.266 1.00 95.56 93 TRP A CA 1
ATOM 715 C C . TRP A 1 93 ? -1.119 -0.786 -5.803 1.00 95.56 93 TRP A C 1
ATOM 717 O O . TRP A 1 93 ? -0.388 -1.407 -5.029 1.00 95.56 93 TRP A O 1
ATOM 727 N N . THR A 1 94 ? -0.910 -0.776 -7.118 1.00 94.00 94 THR A N 1
ATOM 728 C CA . THR A 1 94 ? 0.237 -1.450 -7.732 1.00 94.00 94 THR A CA 1
ATOM 729 C C . THR A 1 94 ? 0.763 -0.696 -8.946 1.00 94.00 94 THR A C 1
ATOM 731 O O . THR A 1 94 ? -0.016 -0.172 -9.746 1.00 94.00 94 THR A O 1
ATOM 734 N N . SER A 1 95 ? 2.088 -0.662 -9.103 1.00 92.88 95 SER A N 1
ATOM 735 C CA . SER A 1 95 ? 2.733 -0.083 -10.285 1.00 92.88 95 SER A CA 1
ATOM 736 C C . SER A 1 95 ? 2.564 -0.941 -11.538 1.00 92.88 95 SER A C 1
ATOM 738 O O . SER A 1 95 ? 2.580 -0.392 -12.640 1.00 92.88 95 SER A O 1
ATOM 740 N N . ALA A 1 96 ? 2.337 -2.251 -11.380 1.00 87.81 96 ALA A N 1
ATOM 741 C CA . ALA A 1 96 ? 2.236 -3.204 -12.487 1.00 87.81 96 ALA A CA 1
ATOM 742 C C . ALA A 1 96 ? 1.091 -2.869 -13.459 1.00 87.81 96 ALA A C 1
ATOM 744 O O . ALA A 1 96 ? 1.136 -3.215 -14.637 1.00 87.81 96 ALA A O 1
ATOM 745 N N . LEU A 1 97 ? 0.061 -2.166 -12.977 1.00 79.31 97 LEU A N 1
ATOM 746 C CA . LEU A 1 97 ? -1.088 -1.749 -13.784 1.00 79.31 97 LEU A CA 1
ATOM 747 C C . LEU A 1 97 ? -0.870 -0.420 -14.524 1.00 79.31 97 LEU A C 1
ATOM 749 O O . LEU A 1 97 ? -1.701 -0.046 -15.347 1.00 79.31 97 LEU A O 1
ATOM 753 N N . LEU A 1 98 ? 0.209 0.309 -14.227 1.00 74.25 98 LEU A N 1
ATOM 754 C CA . LEU A 1 98 ? 0.371 1.707 -14.637 1.00 74.25 98 LEU A CA 1
ATOM 755 C C . LEU A 1 98 ? 1.433 1.915 -15.728 1.00 74.25 98 LEU A C 1
ATOM 757 O O . LEU A 1 98 ? 1.514 3.012 -16.276 1.00 74.25 98 LEU A O 1
ATOM 761 N N . GLY A 1 99 ? 2.231 0.893 -16.068 1.00 67.81 99 GLY A N 1
ATOM 762 C CA . GLY A 1 99 ? 3.248 0.981 -17.129 1.00 67.81 99 GLY A CA 1
ATOM 763 C C . GLY A 1 99 ? 4.257 2.121 -16.921 1.00 67.81 99 GLY A C 1
ATOM 764 O O . GLY A 1 99 ? 4.693 2.750 -17.884 1.00 67.81 99 GLY A O 1
ATOM 765 N N . LEU A 1 100 ? 4.569 2.440 -15.662 1.00 73.25 100 LEU A N 1
ATOM 766 C CA . LEU A 1 100 ? 5.362 3.610 -15.284 1.00 73.25 100 LEU A CA 1
ATOM 767 C C . LEU A 1 100 ? 6.862 3.341 -15.444 1.00 73.25 100 LEU A C 1
ATOM 769 O O . LEU A 1 100 ? 7.349 2.271 -15.094 1.00 73.25 100 LEU A O 1
ATOM 773 N N . LEU A 1 101 ? 7.602 4.349 -15.917 1.00 71.00 101 LEU A N 1
ATOM 774 C CA . LEU A 1 101 ? 9.067 4.298 -16.029 1.00 71.00 101 LEU A CA 1
ATOM 775 C C . LEU A 1 101 ? 9.775 4.426 -14.669 1.00 71.00 101 LEU A C 1
ATOM 777 O O . LEU A 1 101 ? 10.840 3.844 -14.491 1.00 71.00 101 LEU A O 1
ATOM 781 N N . ASP A 1 102 ? 9.192 5.163 -13.716 1.00 82.94 102 ASP A N 1
ATOM 782 C CA . ASP A 1 102 ? 9.765 5.394 -12.381 1.00 82.94 102 ASP A CA 1
ATOM 783 C C . ASP A 1 102 ? 8.840 4.867 -11.276 1.00 82.94 102 ASP A C 1
ATOM 785 O O . ASP A 1 102 ? 8.223 5.612 -10.517 1.00 82.94 102 ASP A O 1
ATOM 789 N N . THR A 1 103 ? 8.690 3.545 -11.214 1.00 87.06 103 THR A N 1
ATOM 790 C CA . THR A 1 103 ? 7.773 2.890 -10.268 1.00 87.06 103 THR A CA 1
ATOM 791 C C . THR A 1 103 ? 8.126 3.174 -8.804 1.00 87.06 103 THR A C 1
ATOM 793 O O . THR A 1 103 ? 7.215 3.259 -7.979 1.00 87.06 103 THR A O 1
ATOM 796 N N . LYS A 1 104 ? 9.416 3.381 -8.485 1.00 89.62 104 LYS A N 1
ATOM 797 C CA . LYS A 1 104 ? 9.892 3.707 -7.130 1.00 89.62 104 LYS A CA 1
ATOM 798 C C . LYS A 1 104 ? 9.370 5.068 -6.681 1.00 89.62 104 LYS A C 1
ATOM 800 O O . LYS A 1 104 ? 8.787 5.147 -5.604 1.00 89.62 104 LYS A O 1
ATOM 805 N N . HIS A 1 105 ? 9.537 6.112 -7.493 1.00 89.81 105 HIS A N 1
ATOM 806 C CA . HIS A 1 105 ? 9.091 7.454 -7.122 1.00 89.81 105 HIS A CA 1
ATOM 807 C C . HIS A 1 105 ? 7.583 7.496 -6.839 1.00 89.81 105 HIS A C 1
ATOM 809 O O . HIS A 1 105 ? 7.160 7.966 -5.784 1.00 89.81 105 HIS A O 1
ATOM 815 N N . TYR A 1 106 ? 6.770 6.899 -7.716 1.00 91.12 106 TYR A N 1
ATOM 816 C CA . TYR A 1 106 ? 5.323 6.818 -7.494 1.00 91.12 106 TYR A CA 1
ATOM 817 C C . TYR A 1 106 ? 4.964 5.987 -6.259 1.00 91.12 106 TYR A C 1
ATOM 819 O O . TYR A 1 106 ? 4.046 6.349 -5.526 1.00 91.12 106 TYR A O 1
ATOM 827 N N . ALA A 1 107 ? 5.672 4.886 -5.999 1.00 91.81 107 ALA A N 1
ATOM 828 C CA . ALA A 1 107 ? 5.442 4.097 -4.795 1.00 91.81 107 ALA A CA 1
ATOM 829 C C . ALA A 1 107 ? 5.750 4.898 -3.520 1.00 91.81 107 ALA A C 1
ATOM 831 O O . ALA A 1 107 ? 4.965 4.843 -2.575 1.00 91.81 107 ALA A O 1
ATOM 832 N N . GLU A 1 108 ? 6.834 5.680 -3.503 1.00 92.69 108 GLU A N 1
ATOM 833 C CA . GLU A 1 108 ? 7.173 6.579 -2.393 1.00 92.69 108 GLU A CA 1
ATOM 834 C C . GLU A 1 108 ? 6.093 7.645 -2.171 1.00 92.69 108 GLU A C 1
ATOM 836 O O . GLU A 1 108 ? 5.656 7.846 -1.037 1.00 92.69 108 GLU A O 1
ATOM 841 N N . GLU A 1 109 ? 5.591 8.272 -3.237 1.00 92.81 109 GLU A N 1
ATOM 842 C CA . GLU A 1 109 ? 4.503 9.252 -3.144 1.00 92.81 109 GLU A CA 1
ATOM 843 C C . GLU A 1 109 ? 3.209 8.637 -2.597 1.00 92.81 109 GLU A C 1
ATOM 845 O O . GLU A 1 109 ? 2.570 9.200 -1.700 1.00 92.81 109 GLU A O 1
ATOM 850 N N . LYS A 1 110 ? 2.815 7.460 -3.103 1.00 93.94 110 LYS A N 1
ATOM 851 C CA . LYS A 1 110 ? 1.615 6.755 -2.628 1.00 93.94 110 LYS A CA 1
ATOM 852 C C . LYS A 1 110 ? 1.762 6.309 -1.185 1.00 93.94 110 LYS A C 1
ATOM 854 O O . LYS A 1 110 ? 0.808 6.433 -0.416 1.00 93.94 110 LYS A O 1
ATOM 859 N N . LEU A 1 111 ? 2.948 5.843 -0.805 1.00 91.81 111 LEU A N 1
ATOM 860 C CA . LEU A 1 111 ? 3.263 5.462 0.562 1.00 91.81 111 LEU A CA 1
ATOM 861 C C . LEU A 1 111 ? 3.168 6.666 1.507 1.00 91.81 111 LEU A C 1
ATOM 863 O O . LEU A 1 111 ? 2.485 6.587 2.528 1.00 91.81 111 LEU A O 1
ATOM 867 N N . LEU A 1 112 ? 3.780 7.796 1.144 1.00 91.81 112 LEU A N 1
ATOM 868 C CA . LEU A 1 112 ? 3.721 9.040 1.912 1.00 91.81 112 LEU A CA 1
ATOM 869 C C . LEU A 1 112 ? 2.275 9.518 2.105 1.00 91.81 112 LEU A C 1
ATOM 871 O O . LEU A 1 112 ? 1.862 9.834 3.226 1.00 91.81 112 LEU A O 1
ATOM 875 N N . ALA A 1 113 ? 1.490 9.551 1.026 1.00 92.56 113 ALA A N 1
ATOM 876 C CA . ALA A 1 113 ? 0.104 10.003 1.066 1.00 92.56 113 ALA A CA 1
ATOM 877 C C . ALA A 1 113 ? -0.772 9.077 1.927 1.00 92.56 113 ALA A C 1
ATOM 879 O O . ALA A 1 113 ? -1.499 9.552 2.803 1.00 92.56 113 ALA A O 1
ATOM 880 N N . ALA A 1 114 ? -0.646 7.758 1.752 1.00 92.12 114 ALA A N 1
ATOM 881 C CA . ALA A 1 114 ? -1.382 6.778 2.543 1.00 92.12 114 ALA A CA 1
ATOM 882 C C . ALA A 1 114 ? -1.011 6.843 4.033 1.00 92.12 114 ALA A C 1
ATOM 884 O O . ALA A 1 114 ? -1.897 6.849 4.889 1.00 92.12 114 ALA A O 1
ATOM 885 N N . LEU A 1 115 ? 0.279 6.960 4.365 1.00 89.38 115 LEU A N 1
ATOM 886 C CA . LEU A 1 115 ? 0.731 7.117 5.751 1.00 89.38 115 LEU A CA 1
ATOM 887 C C . LEU A 1 115 ? 0.195 8.400 6.382 1.00 89.38 115 LEU A C 1
ATOM 889 O O . LEU A 1 115 ? -0.276 8.370 7.517 1.00 89.38 115 LEU A O 1
ATOM 893 N N . THR A 1 116 ? 0.195 9.503 5.635 1.00 88.81 116 THR A N 1
ATOM 894 C CA . THR A 1 116 ? -0.369 10.777 6.095 1.00 88.81 116 THR A CA 1
ATOM 895 C C . THR A 1 116 ? -1.856 10.637 6.425 1.00 88.81 116 THR A C 1
ATOM 897 O O . THR A 1 116 ? -2.305 11.119 7.467 1.00 88.81 116 THR A O 1
ATOM 900 N N . ILE A 1 117 ? -2.625 9.949 5.574 1.00 88.62 117 ILE A N 1
ATOM 901 C CA . ILE A 1 117 ? -4.051 9.682 5.805 1.00 88.62 117 ILE A CA 1
ATOM 902 C C . ILE A 1 117 ? -4.245 8.831 7.063 1.00 88.62 117 ILE A C 1
ATOM 904 O O . ILE A 1 117 ? -5.054 9.189 7.923 1.00 88.62 117 ILE A O 1
ATOM 908 N N . LEU A 1 118 ? -3.496 7.734 7.204 1.00 85.12 118 LEU A N 1
ATOM 909 C CA . LEU A 1 118 ? -3.629 6.830 8.347 1.00 85.12 118 LEU A CA 1
ATOM 910 C C . LEU A 1 118 ? -3.254 7.505 9.668 1.00 85.12 118 LEU A C 1
ATOM 912 O O . LEU A 1 118 ? -3.990 7.375 10.645 1.00 85.12 118 LEU A O 1
ATOM 916 N N . GLN A 1 119 ? -2.149 8.251 9.700 1.00 80.31 119 GLN A N 1
ATOM 917 C CA . GLN A 1 119 ? -1.655 8.904 10.915 1.00 80.31 119 GLN A CA 1
ATOM 918 C C . GLN A 1 119 ? -2.512 10.101 11.338 1.00 80.31 119 GLN A C 1
ATOM 920 O O . GLN A 1 119 ? -2.712 10.318 12.530 1.00 80.31 119 GLN A O 1
ATOM 925 N N . ARG A 1 120 ? -3.084 10.863 10.393 1.00 77.06 120 ARG A N 1
ATOM 926 C CA . ARG A 1 120 ? -4.060 11.921 10.726 1.00 77.06 120 ARG A CA 1
ATOM 927 C C . ARG A 1 120 ? -5.336 11.359 11.346 1.00 77.06 120 ARG A C 1
ATOM 929 O O . ARG A 1 120 ? -5.994 12.041 12.132 1.00 77.06 120 ARG A O 1
ATOM 936 N N . ASN A 1 121 ? -5.708 10.139 10.968 1.00 68.00 121 ASN A N 1
ATOM 937 C CA . ASN A 1 121 ? -6.989 9.550 11.336 1.00 68.00 121 ASN A CA 1
ATOM 938 C C . ASN A 1 121 ? -6.919 8.511 12.453 1.00 68.00 121 ASN A C 1
ATOM 940 O O . ASN A 1 121 ? -7.967 8.141 12.977 1.00 68.00 121 ASN A O 1
ATOM 944 N N . THR A 1 122 ? -5.717 8.104 12.854 1.00 59.47 122 THR A N 1
ATOM 945 C CA . THR A 1 122 ? -5.505 7.060 13.855 1.00 59.47 122 THR A CA 1
ATOM 946 C C . THR A 1 122 ? -4.393 7.503 14.805 1.00 59.47 122 THR A C 1
ATOM 948 O O . THR A 1 122 ? -3.263 7.689 14.350 1.00 59.47 122 THR A O 1
ATOM 951 N N . PRO A 1 123 ? -4.642 7.661 16.119 1.00 54.38 123 PRO A N 1
ATOM 952 C CA . PRO A 1 123 ? -3.538 7.724 17.066 1.00 54.38 123 PRO A CA 1
ATOM 953 C C . PRO A 1 123 ? -2.765 6.399 16.989 1.00 54.38 123 PRO A C 1
ATOM 955 O O . PRO A 1 123 ? -3.363 5.322 16.996 1.00 54.38 123 PRO A O 1
ATOM 958 N N . LEU A 1 124 ? -1.437 6.473 16.867 1.00 52.22 124 LEU A N 1
ATOM 959 C CA . LEU A 1 124 ? -0.559 5.300 16.894 1.00 52.22 124 LEU A CA 1
ATOM 960 C C . LEU A 1 124 ? -0.839 4.513 18.183 1.00 52.22 124 LEU A C 1
ATOM 962 O O . LEU A 1 124 ? -0.547 4.998 19.276 1.00 52.22 124 LEU A O 1
ATOM 966 N N . CYS A 1 125 ? -1.433 3.322 18.077 1.00 43.84 125 CYS A N 1
ATOM 967 C CA . CYS A 1 125 ? -1.648 2.488 19.254 1.00 43.84 125 CYS A CA 1
ATOM 968 C C . CYS A 1 125 ? -0.339 1.811 19.645 1.00 43.84 125 CYS A C 1
ATOM 970 O O . CYS A 1 125 ? 0.201 0.978 18.921 1.00 43.84 125 CYS A O 1
ATOM 972 N N . TYR A 1 126 ? 0.134 2.196 20.823 1.00 37.28 126 TYR A N 1
ATOM 973 C CA . TYR A 1 126 ? 1.148 1.512 21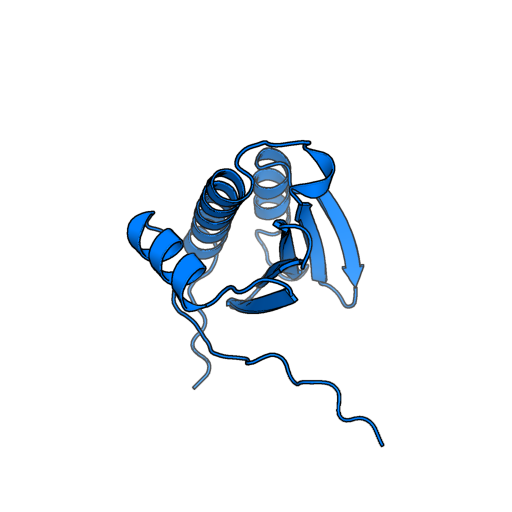.602 1.00 37.28 126 TYR A CA 1
ATOM 974 C C . TYR A 1 126 ? 0.592 0.143 22.018 1.00 37.28 126 TYR A C 1
ATOM 976 O O . TYR A 1 126 ? -0.450 0.081 22.670 1.00 37.28 126 TYR A O 1
ATOM 984 N N . ILE A 1 127 ? 1.267 -0.946 21.664 1.00 35.78 127 ILE A N 1
ATOM 985 C CA . ILE A 1 127 ? 1.133 -2.205 22.399 1.00 35.78 127 ILE A CA 1
ATOM 986 C C . ILE A 1 127 ? 2.540 -2.513 22.900 1.00 35.78 127 ILE A C 1
ATOM 988 O O . ILE A 1 127 ? 3.447 -2.728 22.096 1.00 35.78 127 ILE A O 1
ATOM 992 N N . SER A 1 128 ? 2.709 -2.386 24.219 1.00 34.06 128 SER A N 1
ATOM 993 C CA . SER A 1 128 ? 3.921 -2.739 24.965 1.00 34.06 128 SER A CA 1
ATOM 994 C C . SER A 1 128 ? 4.091 -4.245 25.060 1.00 34.06 128 SER A C 1
ATOM 996 O O . SER A 1 128 ? 3.053 -4.895 25.329 1.00 34.06 128 SER A O 1
#

Nearest PDB structures (foldseek):
  4z1z-assembly2_B  TM=3.540E-01  e=1.210E-01  Sordaria macrospora k-hell
  8gmc-assembly2_B  TM=5.205E-01  e=5.376E-01  Homo sapiens
  5e63-assembly1_A  TM=3.238E-01  e=1.210E-01  Sordaria macrospora k-hell
  5e67-assembly1_A  TM=2.875E-01  e=8.873E-02  Sordaria macrospora k-hell
  6bct-assembly1_A  TM=3.551E-01  e=2.397E-01  Leptographium truncatum

Foldseek 3Di:
DDDDDDAPQDADDQDLDLVSLVVCCVPPADACHKYKHDAPFKIWIWHQHNVGKIKIKMKGALPQPCVVVLQVQLVVLVWDFDDDDPRITMTMDMCVVVPDPCNPVSNSVSVSSNVVSRVVRGPGDDDD

Solvent-accessible surface area (backbone atoms only — not comparable to full-atom values): 7474 Å² total; per-residue (Å²): 135,82,83,74,84,73,74,70,81,58,85,66,88,68,60,75,44,72,69,48,45,54,51,47,46,71,74,68,54,47,74,64,35,64,45,51,40,80,48,72,55,34,36,38,37,42,34,31,35,79,89,65,38,39,36,42,37,36,36,36,29,68,82,38,91,56,40,71,63,51,51,53,56,40,42,75,71,61,28,42,82,72,52,72,56,98,61,25,41,29,31,38,35,55,39,76,83,63,82,59,93,57,41,63,63,55,47,52,53,52,48,42,53,51,47,44,55,50,55,77,75,39,73,80,60,84,80,132

Sequence (128 aa):
MTEKPRPDNRLVQIPPDPASITSFVETSIRPGSSVMLAFSEATMSIFLDRTGDWTITLGLSTKNSRMSSLAGQLEELGFFRATEDEGTVYFLWTSALLGLLDTKHYAEEKLLAALTILQRNTPLCYIS